Protein AF-U2L1Y6-F1 (afdb_monomer_lite)

Foldseek 3Di:
DDDPDPDPPPPVLVVVVVVVPVPDPDDQKDALVNQCVNVVDDSVVSQVVQVVQCVVCVVVVDDHDRRIHGPVSVCCVPVVDDPPDPPVPPDPPDD

pLDDT: mean 73.14, std 24.96, range [29.22, 98.25]

Structure (mmCIF, N/CA/C/O backbone):
data_AF-U2L1Y6-F1
#
_entry.id   AF-U2L1Y6-F1
#
loop_
_atom_site.group_PDB
_atom_site.id
_atom_site.type_symbol
_atom_site.label_atom_id
_atom_site.label_alt_id
_atom_site.label_comp_id
_atom_site.label_asym_id
_atom_site.label_entity_id
_atom_site.label_seq_id
_atom_site.pdbx_PDB_ins_code
_atom_site.Cartn_x
_atom_site.Cartn_y
_atom_site.Cartn_z
_atom_site.occupancy
_atom_site.B_iso_or_equiv
_atom_site.auth_seq_id
_atom_site.auth_comp_id
_atom_site.auth_asym_id
_atom_site.auth_atom_id
_atom_site.pdbx_PDB_model_num
ATOM 1 N N . MET A 1 1 ? -10.642 24.016 -38.896 1.00 35.34 1 MET A N 1
ATOM 2 C CA . MET A 1 1 ? -9.206 23.720 -38.726 1.00 35.34 1 MET A CA 1
ATOM 3 C C . MET A 1 1 ? -9.028 23.221 -37.299 1.00 35.34 1 MET A C 1
ATOM 5 O O . MET A 1 1 ? -9.164 23.995 -36.368 1.00 35.34 1 MET A O 1
ATOM 9 N N . THR A 1 2 ? -8.966 21.896 -37.193 1.00 29.22 2 THR A N 1
ATOM 10 C CA . THR A 1 2 ? -8.680 20.996 -36.061 1.00 29.22 2 THR A CA 1
ATOM 11 C C . THR A 1 2 ? -8.868 21.511 -34.623 1.00 29.22 2 THR A C 1
ATOM 13 O O . THR A 1 2 ? -8.005 22.188 -34.074 1.00 29.22 2 THR A O 1
ATOM 16 N N . LEU A 1 3 ? -9.962 21.070 -33.982 1.00 32.31 3 LEU A N 1
ATOM 17 C CA . LEU A 1 3 ? -10.060 20.973 -32.523 1.00 32.31 3 LEU A CA 1
ATOM 18 C C . LEU A 1 3 ? -9.004 19.974 -32.031 1.00 32.31 3 LEU A C 1
ATOM 20 O O . LEU A 1 3 ? -9.059 18.795 -32.382 1.00 32.31 3 LEU A O 1
ATOM 24 N N . VAL A 1 4 ? -8.069 20.425 -31.199 1.00 37.78 4 VAL A N 1
ATOM 25 C CA . VAL A 1 4 ? -7.201 19.529 -30.431 1.00 37.78 4 VAL A CA 1
ATOM 26 C C . VAL A 1 4 ? -7.991 19.098 -29.198 1.00 37.78 4 VAL A C 1
ATOM 28 O O . VAL A 1 4 ? -7.963 19.751 -28.159 1.00 37.78 4 VAL A O 1
ATOM 31 N N . LEU A 1 5 ? -8.767 18.023 -29.343 1.00 34.91 5 LEU A N 1
ATOM 32 C CA . LEU A 1 5 ? -9.324 17.304 -28.205 1.00 34.91 5 LEU A CA 1
ATOM 33 C C . LEU A 1 5 ? -8.159 16.596 -27.512 1.00 34.91 5 LEU A C 1
ATOM 35 O O . LEU A 1 5 ? -7.620 15.610 -28.017 1.00 34.91 5 LEU A O 1
ATOM 39 N N . ILE A 1 6 ? -7.746 17.146 -26.373 1.00 41.19 6 ILE A N 1
ATOM 40 C CA . ILE A 1 6 ? -6.911 16.461 -25.392 1.00 41.19 6 ILE A CA 1
ATOM 41 C C . ILE A 1 6 ? -7.719 15.234 -24.962 1.00 41.19 6 ILE A C 1
ATOM 43 O O . ILE A 1 6 ? -8.750 15.354 -24.312 1.00 41.19 6 ILE A O 1
ATOM 47 N N . GLN A 1 7 ? -7.313 14.062 -25.443 1.00 33.56 7 GLN A N 1
ATOM 48 C CA . GLN A 1 7 ? -7.980 12.802 -25.149 1.00 33.56 7 GLN A CA 1
ATOM 49 C C . GLN A 1 7 ? -7.691 12.407 -23.701 1.00 33.56 7 GLN A C 1
ATOM 51 O O . GLN A 1 7 ? -6.561 12.040 -23.367 1.00 33.56 7 GLN A O 1
ATOM 56 N N . ASP A 1 8 ? -8.732 12.444 -22.873 1.00 44.66 8 ASP A N 1
ATOM 57 C CA . ASP A 1 8 ? -8.825 11.765 -21.582 1.00 44.66 8 ASP A CA 1
ATOM 58 C C . ASP A 1 8 ? -8.628 10.249 -21.768 1.00 44.66 8 ASP A C 1
ATOM 60 O O . ASP A 1 8 ? -9.571 9.472 -21.901 1.00 44.66 8 ASP A O 1
ATOM 64 N N . ARG A 1 9 ? -7.365 9.812 -21.820 1.00 44.31 9 ARG A N 1
ATOM 65 C CA . ARG A 1 9 ? -6.954 8.402 -21.983 1.00 44.31 9 ARG A CA 1
ATOM 66 C C . ARG A 1 9 ? -6.926 7.598 -20.674 1.00 44.31 9 ARG A C 1
ATOM 68 O O . ARG A 1 9 ? -6.498 6.448 -20.662 1.00 44.31 9 ARG A O 1
ATOM 75 N N . ASN A 1 10 ? -7.357 8.181 -19.561 1.00 52.78 10 ASN A N 1
ATOM 76 C CA . ASN A 1 10 ? -7.175 7.648 -18.205 1.00 52.78 10 ASN A CA 1
ATOM 77 C C . ASN A 1 10 ? -8.437 6.999 -17.598 1.00 52.78 10 ASN A C 1
ATOM 79 O O . ASN A 1 10 ? -8.310 6.220 -16.657 1.00 52.78 10 ASN A O 1
ATOM 83 N N . ALA A 1 11 ? -9.634 7.230 -18.148 1.00 46.06 11 ALA A N 1
ATOM 84 C CA . ALA A 1 11 ? -10.881 6.644 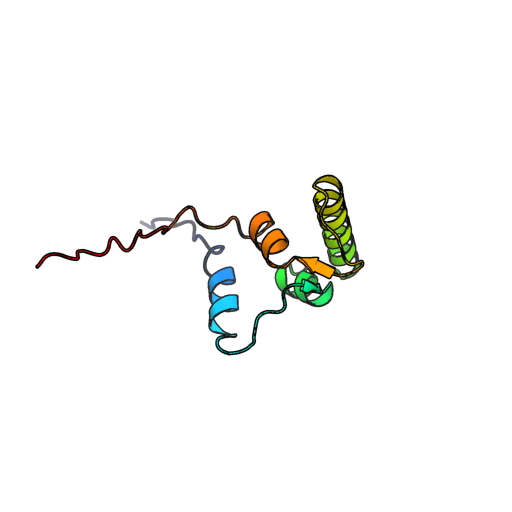-17.629 1.00 46.06 11 ALA A CA 1
ATOM 85 C C . ALA A 1 11 ? -11.246 5.270 -18.236 1.00 46.06 11 ALA A C 1
ATOM 87 O O . ALA A 1 11 ? -12.062 4.533 -17.677 1.00 46.06 11 ALA A O 1
ATOM 88 N N . GLU A 1 12 ? -10.657 4.904 -19.376 1.00 46.78 12 GLU A N 1
ATOM 89 C CA . GLU A 1 12 ? -10.952 3.636 -20.063 1.00 46.78 12 GLU A CA 1
ATOM 90 C C . GLU A 1 12 ? -10.208 2.439 -19.448 1.00 46.78 12 GLU A C 1
ATOM 92 O O . GLU A 1 12 ? -10.718 1.318 -19.466 1.00 46.78 12 GLU A O 1
ATOM 97 N N . SER A 1 13 ? -9.039 2.666 -18.836 1.00 42.03 13 SER A N 1
ATOM 98 C CA . SER A 1 13 ? -8.216 1.591 -18.260 1.00 42.03 13 SER A CA 1
ATOM 99 C C . SER A 1 13 ? -8.912 0.886 -17.085 1.00 42.03 13 SER A C 1
ATOM 101 O O . SER A 1 13 ? -8.992 -0.344 -17.050 1.00 42.03 13 SER A O 1
ATOM 103 N N . CYS A 1 14 ? -9.530 1.648 -16.174 1.00 42.72 14 CYS A N 1
ATOM 104 C CA . CYS A 1 14 ? -10.224 1.085 -15.010 1.00 42.72 14 CYS A CA 1
ATOM 105 C C . CYS A 1 14 ? -11.466 0.262 -15.399 1.00 42.72 14 CYS A C 1
ATOM 107 O O . CYS A 1 14 ? -11.688 -0.814 -14.845 1.00 42.72 14 CYS A O 1
ATOM 109 N N . LYS A 1 15 ? -12.235 0.703 -16.408 1.00 43.66 15 LYS A N 1
ATOM 110 C CA . LYS A 1 15 ? -13.435 -0.014 -16.889 1.00 43.66 15 LYS A CA 1
ATOM 111 C C . LYS A 1 15 ? -13.104 -1.372 -17.514 1.00 43.66 15 LYS A C 1
ATOM 113 O O . LYS A 1 15 ? -13.861 -2.331 -17.365 1.00 43.66 15 LYS A O 1
ATOM 118 N N . ASN A 1 16 ? -11.955 -1.481 -18.182 1.00 48.69 16 ASN A N 1
ATOM 119 C CA . ASN A 1 16 ? -11.514 -2.733 -18.802 1.00 48.69 16 ASN A CA 1
ATOM 120 C C . ASN A 1 16 ? -11.117 -3.805 -17.771 1.00 48.69 16 ASN A C 1
ATOM 122 O O . ASN A 1 16 ? -11.269 -5.000 -18.045 1.00 48.69 16 ASN A O 1
ATOM 126 N N . TYR A 1 17 ? -10.661 -3.401 -16.579 1.00 48.06 17 TYR A N 1
ATOM 127 C CA . T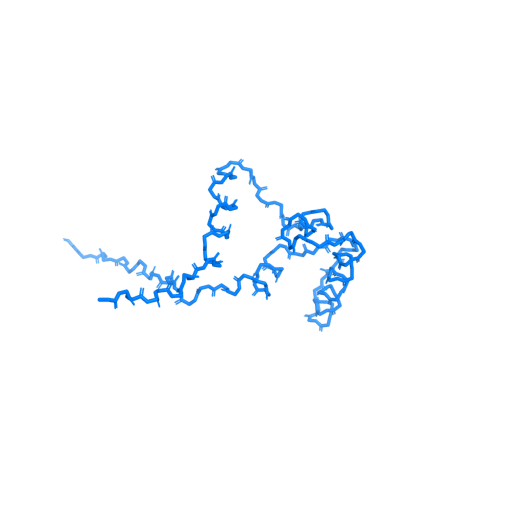YR A 1 17 ? -10.376 -4.326 -15.476 1.00 48.06 17 TYR A CA 1
ATOM 128 C C . TYR A 1 17 ? -11.656 -4.966 -14.915 1.00 48.06 17 TYR A C 1
ATOM 130 O O . TYR A 1 17 ? -11.665 -6.152 -14.577 1.00 48.06 17 TYR A O 1
ATOM 138 N N . GLU A 1 18 ? -12.749 -4.203 -14.858 1.00 47.41 18 GLU A N 1
ATOM 139 C CA . GLU A 1 18 ? -14.050 -4.665 -14.362 1.00 47.41 18 GLU A CA 1
ATOM 140 C C . GLU A 1 18 ? -14.745 -5.608 -15.359 1.00 47.41 18 GLU A C 1
ATOM 142 O O . GLU A 1 18 ? -15.275 -6.647 -14.960 1.00 47.41 18 GLU A O 1
ATOM 147 N N . LEU A 1 19 ? -14.677 -5.311 -16.665 1.00 48.06 19 LEU A N 1
ATOM 148 C CA . LEU A 1 19 ? -15.388 -6.078 -17.697 1.00 48.06 19 LEU A CA 1
ATOM 149 C C . LEU A 1 19 ? -14.761 -7.457 -17.985 1.00 48.06 19 LEU A C 1
ATOM 151 O O . LEU A 1 19 ? -15.479 -8.411 -18.282 1.00 48.06 19 LEU A O 1
ATOM 155 N N . LYS A 1 20 ? -13.433 -7.612 -17.852 1.00 46.72 20 LYS A N 1
ATOM 156 C CA . LYS A 1 20 ? -12.752 -8.906 -18.083 1.00 46.72 20 LYS A CA 1
ATOM 157 C C . LYS A 1 20 ? -12.970 -9.951 -16.977 1.00 46.72 20 LYS A C 1
ATOM 159 O O . LYS A 1 20 ? -12.611 -11.108 -17.179 1.00 46.72 20 LYS A O 1
ATOM 164 N N . ARG A 1 21 ? -13.535 -9.585 -15.819 1.00 48.72 21 ARG A N 1
ATOM 165 C CA . ARG A 1 21 ? -13.577 -10.436 -14.610 1.00 48.72 21 ARG A CA 1
ATOM 166 C C . ARG A 1 21 ? -14.975 -10.776 -14.088 1.00 48.72 21 ARG A C 1
ATOM 168 O O . ARG A 1 21 ? -15.103 -11.176 -12.934 1.00 48.72 21 ARG A O 1
ATOM 175 N N . GLY A 1 22 ? -16.001 -10.692 -14.933 1.00 45.78 22 GLY A N 1
ATOM 176 C CA . GLY A 1 22 ? -17.422 -10.827 -14.574 1.00 45.78 22 GLY A CA 1
ATOM 177 C C . GLY A 1 22 ? -17.893 -12.067 -13.785 1.00 45.78 22 GLY A C 1
ATOM 178 O O . GLY A 1 22 ? -19.078 -12.132 -13.490 1.00 45.78 22 GLY A O 1
ATOM 179 N N . LEU A 1 23 ? -17.037 -13.023 -13.398 1.00 43.62 23 LEU A N 1
ATOM 180 C CA . LEU A 1 23 ? -17.398 -14.170 -12.545 1.00 43.62 23 LEU A CA 1
ATOM 181 C C . LEU A 1 23 ? -16.287 -14.617 -11.565 1.00 43.62 23 LEU A C 1
ATOM 183 O O . LEU A 1 23 ? -16.389 -15.695 -10.982 1.00 43.62 23 LEU A O 1
ATOM 187 N N . GLU A 1 24 ? -15.222 -13.836 -11.351 1.00 48.38 24 GLU A N 1
ATOM 188 C CA . GLU A 1 24 ? -14.222 -14.166 -10.324 1.00 48.38 24 GLU A CA 1
ATOM 189 C C . GLU A 1 24 ? -14.495 -13.317 -9.080 1.00 48.38 24 GLU A C 1
ATOM 191 O O . GLU A 1 24 ? -14.355 -12.095 -9.114 1.00 48.38 24 GLU A O 1
ATOM 196 N N . MET A 1 25 ? -14.906 -13.952 -7.980 1.00 53.4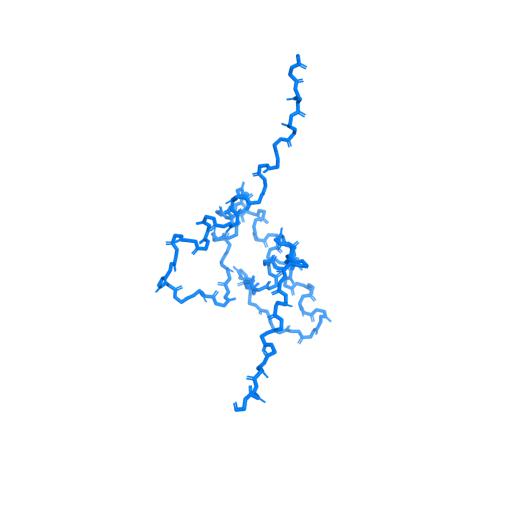4 25 MET A N 1
ATOM 197 C CA . MET A 1 25 ? -15.097 -13.287 -6.690 1.00 53.44 25 MET A CA 1
ATOM 198 C C . MET A 1 25 ? -13.820 -12.519 -6.327 1.00 53.44 25 MET A C 1
ATOM 200 O O . MET A 1 25 ? -12.796 -13.118 -5.987 1.00 53.44 25 MET A O 1
ATOM 204 N N . GLN A 1 26 ? -13.859 -11.191 -6.473 1.00 67.06 26 GLN A N 1
ATOM 205 C CA . GLN A 1 26 ? -12.680 -10.344 -6.322 1.00 67.06 26 GLN A CA 1
ATOM 206 C C . GLN A 1 26 ? -12.116 -10.530 -4.916 1.00 67.06 26 GLN A C 1
ATOM 208 O O . GLN A 1 26 ? -12.792 -10.299 -3.912 1.00 67.06 26 GLN A O 1
ATOM 213 N N . LYS A 1 27 ? -10.861 -10.978 -4.836 1.00 85.44 27 LYS A N 1
ATOM 214 C CA . LYS A 1 27 ? -10.194 -11.209 -3.553 1.00 85.44 27 LYS A CA 1
ATOM 215 C C . LYS A 1 27 ? -10.118 -9.889 -2.783 1.00 85.44 27 LYS A C 1
ATOM 217 O O . LYS A 1 27 ? -9.690 -8.877 -3.340 1.00 85.44 27 LYS A O 1
ATOM 222 N N . VAL A 1 28 ? -10.463 -9.935 -1.492 1.00 91.44 28 VAL A N 1
ATOM 223 C CA . VAL A 1 28 ? -10.441 -8.781 -0.565 1.00 91.44 28 VAL A CA 1
ATOM 224 C C . VAL A 1 28 ? -9.061 -8.121 -0.500 1.00 91.44 28 VAL A C 1
ATOM 226 O O . VAL A 1 28 ? -8.950 -6.914 -0.307 1.00 91.44 28 VAL A O 1
ATOM 229 N N . PHE A 1 29 ? -8.002 -8.908 -0.683 1.00 94.75 29 PHE A N 1
ATOM 230 C CA . PHE A 1 29 ? -6.628 -8.430 -0.686 1.00 94.75 29 PHE A CA 1
ATOM 231 C C . PHE A 1 29 ? -6.014 -8.503 -2.079 1.00 94.75 29 PHE A C 1
ATOM 233 O O . PHE A 1 29 ? -6.194 -9.495 -2.787 1.00 94.75 29 PHE A O 1
ATOM 240 N N . MET A 1 30 ? -5.223 -7.487 -2.413 1.00 95.62 30 MET A N 1
ATOM 241 C CA . MET A 1 30 ? -4.322 -7.479 -3.559 1.00 95.62 30 MET A CA 1
ATOM 242 C C . MET A 1 30 ? -2.927 -7.925 -3.134 1.00 95.62 30 MET A C 1
ATOM 244 O O . MET A 1 30 ? -2.415 -7.534 -2.083 1.00 95.62 30 MET A O 1
ATOM 248 N N . THR A 1 31 ? -2.311 -8.759 -3.960 1.00 96.62 31 THR A N 1
ATOM 249 C CA . THR A 1 31 ? -0.910 -9.168 -3.840 1.00 96.62 31 THR A CA 1
ATOM 250 C C . THR A 1 31 ? 0.024 -8.147 -4.487 1.00 96.62 31 THR A C 1
ATOM 252 O O . THR A 1 31 ? -0.383 -7.387 -5.361 1.00 96.62 31 THR A O 1
ATOM 255 N N . ALA A 1 32 ? 1.313 -8.188 -4.137 1.00 96.62 32 ALA A N 1
ATOM 256 C CA . ALA A 1 32 ? 2.330 -7.388 -4.824 1.00 96.62 32 ALA A CA 1
ATOM 257 C C . ALA A 1 32 ? 2.358 -7.620 -6.342 1.00 96.62 32 ALA A C 1
ATOM 259 O O . ALA A 1 32 ? 2.683 -6.699 -7.077 1.00 96.62 32 ALA A O 1
ATOM 260 N N . LYS A 1 33 ? 2.027 -8.825 -6.831 1.00 96.00 33 LYS A N 1
ATOM 261 C CA . LYS A 1 33 ? 1.926 -9.089 -8.274 1.00 96.00 33 LYS A CA 1
ATOM 262 C C . LYS A 1 33 ? 0.752 -8.336 -8.896 1.00 96.00 33 LYS A C 1
ATOM 264 O O . LYS A 1 33 ? 0.952 -7.621 -9.860 1.00 96.00 33 LYS A O 1
ATOM 269 N N . GLU A 1 34 ? -0.428 -8.412 -8.289 1.00 95.06 34 GLU A N 1
ATOM 270 C CA . GLU A 1 34 ? -1.592 -7.661 -8.775 1.00 95.06 34 GLU A CA 1
ATOM 271 C C . GLU A 1 34 ? -1.363 -6.146 -8.745 1.00 95.06 34 GLU A C 1
ATOM 273 O O . GLU A 1 34 ? -1.835 -5.457 -9.636 1.00 95.06 34 GLU A O 1
ATOM 278 N N . VAL A 1 35 ? -0.627 -5.625 -7.756 1.00 94.94 35 VAL A N 1
ATOM 279 C CA . VAL A 1 35 ? -0.257 -4.199 -7.698 1.00 94.94 35 VAL A CA 1
ATOM 280 C C . VAL A 1 35 ? 0.762 -3.826 -8.782 1.00 94.94 35 VAL A C 1
ATOM 282 O O . VAL A 1 35 ? 0.618 -2.771 -9.391 1.00 94.94 35 VAL A O 1
ATOM 285 N N . GLN A 1 36 ? 1.760 -4.678 -9.054 1.00 95.75 36 GLN A N 1
ATOM 286 C CA . GLN A 1 36 ? 2.695 -4.481 -10.175 1.00 95.75 36 GLN A CA 1
ATOM 287 C C . GLN A 1 36 ? 1.956 -4.439 -11.502 1.00 95.75 36 GLN A C 1
ATOM 289 O O . GLN A 1 36 ? 2.141 -3.500 -12.261 1.00 95.75 36 GLN A O 1
ATOM 294 N N . ASP A 1 37 ? 1.116 -5.443 -11.750 1.00 93.31 37 ASP A N 1
ATOM 295 C CA . ASP A 1 37 ? 0.379 -5.575 -13.002 1.00 93.31 37 ASP A CA 1
ATOM 296 C C . ASP A 1 37 ? -0.606 -4.405 -13.179 1.00 93.31 37 ASP A C 1
ATOM 298 O O . ASP A 1 37 ? -0.858 -3.977 -14.298 1.00 93.31 37 ASP A O 1
ATOM 302 N N . PHE A 1 38 ? -1.153 -3.871 -12.079 1.00 91.75 38 PHE A N 1
ATOM 303 C CA . PHE A 1 38 ? -2.100 -2.756 -12.111 1.00 91.75 38 PHE A CA 1
ATOM 304 C C . PHE A 1 38 ? -1.436 -1.390 -12.344 1.00 91.75 38 PHE A C 1
ATOM 306 O O . PHE A 1 38 ? -1.975 -0.574 -13.083 1.00 91.75 38 PHE A O 1
ATOM 313 N N . LEU A 1 39 ? -0.299 -1.118 -11.693 1.00 93.06 39 LEU A N 1
ATOM 314 C CA . LEU A 1 39 ? 0.399 0.176 -11.784 1.00 93.06 39 LEU A CA 1
ATOM 315 C C . LEU A 1 39 ? 1.564 0.176 -12.786 1.00 93.06 39 LEU A C 1
ATOM 317 O O . LEU A 1 39 ? 2.207 1.206 -12.955 1.00 93.06 39 LEU A O 1
ATOM 321 N N . GLU A 1 40 ? 1.867 -0.971 -13.396 1.00 93.88 40 GLU A N 1
ATOM 322 C CA . GLU A 1 40 ? 3.014 -1.194 -14.288 1.00 93.88 40 GLU A CA 1
ATOM 323 C C . GLU A 1 40 ? 4.365 -0.817 -13.646 1.00 93.88 40 GLU A C 1
ATOM 325 O O . GLU A 1 40 ? 5.255 -0.237 -14.267 1.00 93.88 40 GLU A O 1
ATOM 330 N N . VAL A 1 41 ? 4.535 -1.164 -12.365 1.00 95.25 41 VAL A N 1
ATOM 331 C CA . VAL A 1 41 ? 5.742 -0.855 -11.576 1.00 95.25 41 VAL A CA 1
ATOM 332 C C . VAL A 1 41 ? 6.587 -2.090 -11.277 1.00 95.25 41 VAL A C 1
ATOM 334 O O . VAL A 1 41 ? 6.137 -3.231 -11.373 1.00 95.25 41 VAL A O 1
ATOM 337 N N . SER A 1 42 ? 7.828 -1.868 -1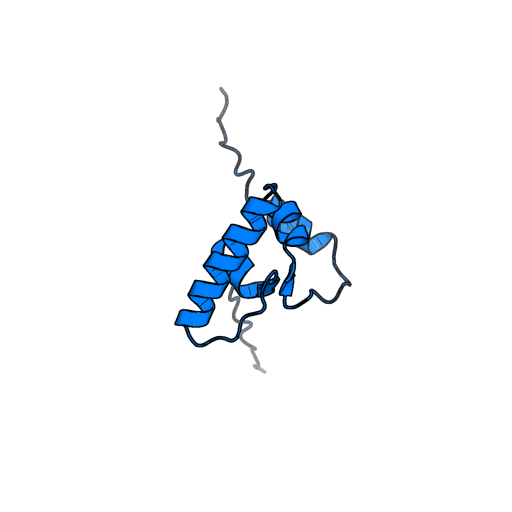0.833 1.00 98.12 42 SER A N 1
ATOM 338 C CA . SER A 1 42 ? 8.702 -2.955 -10.387 1.00 98.12 42 SER A CA 1
ATOM 339 C C . SER A 1 42 ? 8.142 -3.689 -9.159 1.00 98.12 42 SER A C 1
ATOM 341 O O . SER A 1 42 ? 7.421 -3.119 -8.333 1.00 98.12 42 SER A O 1
ATOM 343 N N . ARG A 1 43 ? 8.558 -4.948 -8.968 1.00 96.56 43 ARG A N 1
ATOM 344 C CA . ARG A 1 43 ? 8.229 -5.738 -7.770 1.00 96.56 43 ARG A CA 1
ATOM 345 C C . ARG A 1 43 ? 8.586 -5.034 -6.473 1.00 96.56 43 ARG A C 1
ATOM 347 O O . ARG A 1 43 ? 7.787 -5.040 -5.538 1.00 96.56 43 ARG A O 1
ATOM 354 N N . THR A 1 44 ? 9.771 -4.437 -6.420 1.00 98.00 44 THR A N 1
ATOM 355 C CA . THR A 1 44 ? 10.249 -3.709 -5.243 1.00 98.00 44 THR A CA 1
ATOM 356 C C . THR A 1 44 ? 9.352 -2.511 -4.952 1.00 98.00 44 THR A C 1
ATOM 358 O O . THR A 1 44 ? 8.903 -2.357 -3.818 1.00 98.00 44 THR A O 1
ATOM 361 N N . THR A 1 45 ? 9.009 -1.735 -5.983 1.00 97.75 45 THR A N 1
ATOM 362 C CA . THR A 1 45 ? 8.112 -0.576 -5.866 1.00 97.75 45 THR A CA 1
ATOM 363 C C . THR A 1 45 ? 6.731 -0.989 -5.362 1.00 97.75 45 THR A C 1
ATOM 365 O O . THR A 1 45 ? 6.214 -0.387 -4.428 1.00 97.75 45 THR A O 1
ATOM 368 N N . ALA A 1 46 ? 6.153 -2.072 -5.883 1.00 97.94 46 ALA A N 1
ATOM 369 C CA . ALA A 1 46 ? 4.862 -2.558 -5.397 1.00 97.94 46 ALA A CA 1
ATOM 370 C C . ALA A 1 46 ? 4.893 -2.972 -3.915 1.00 97.94 46 ALA A C 1
ATOM 372 O O . ALA A 1 46 ? 3.946 -2.696 -3.181 1.00 97.94 46 ALA A O 1
ATOM 373 N N . TYR A 1 47 ? 5.972 -3.609 -3.443 1.00 98.00 47 TYR A N 1
ATOM 374 C CA . TYR A 1 47 ? 6.116 -3.921 -2.015 1.00 98.00 47 TYR A CA 1
ATOM 375 C C . TYR A 1 47 ? 6.265 -2.668 -1.148 1.00 98.00 47 TYR A C 1
ATOM 377 O O . TYR A 1 47 ? 5.712 -2.651 -0.047 1.00 98.00 47 TYR A O 1
ATOM 385 N N . GLN A 1 48 ? 6.982 -1.646 -1.625 1.00 98.06 48 GLN A N 1
ATOM 386 C CA . GLN A 1 48 ? 7.111 -0.362 -0.928 1.00 98.06 48 GLN A CA 1
ATOM 387 C C . GLN A 1 48 ? 5.740 0.304 -0.765 1.00 98.06 48 GLN A C 1
ATOM 389 O O . GLN A 1 48 ? 5.339 0.575 0.364 1.00 98.06 48 GLN A O 1
ATOM 394 N N . LEU A 1 49 ? 4.970 0.417 -1.851 1.00 97.81 49 LEU A N 1
ATOM 395 C CA . LEU A 1 49 ? 3.617 0.988 -1.832 1.00 97.81 49 LEU A CA 1
ATOM 396 C C . LEU A 1 49 ? 2.667 0.217 -0.905 1.00 97.81 49 LEU A C 1
ATOM 398 O O . LEU A 1 49 ? 1.962 0.804 -0.086 1.00 97.81 49 LEU A O 1
ATOM 402 N N . ILE A 1 50 ? 2.681 -1.119 -0.972 1.00 97.88 50 ILE A N 1
ATOM 403 C CA . ILE A 1 50 ? 1.889 -1.961 -0.061 1.00 97.88 50 ILE A CA 1
ATOM 404 C C . ILE A 1 50 ? 2.278 -1.705 1.398 1.00 97.88 50 ILE A C 1
ATOM 406 O O . ILE A 1 50 ? 1.416 -1.684 2.278 1.00 97.88 50 ILE A O 1
ATOM 410 N N . ASN A 1 51 ? 3.572 -1.558 1.679 1.00 97.81 51 ASN A N 1
ATOM 411 C CA . ASN A 1 51 ? 4.052 -1.309 3.030 1.00 97.81 51 ASN A CA 1
ATOM 412 C C . ASN A 1 51 ? 3.605 0.068 3.541 1.00 97.81 51 ASN A C 1
ATOM 414 O O . ASN A 1 51 ? 3.114 0.150 4.664 1.00 97.81 51 ASN A O 1
ATOM 418 N N . GLU A 1 52 ? 3.703 1.110 2.718 1.00 97.94 52 GLU A N 1
ATOM 419 C CA . GLU A 1 52 ? 3.226 2.462 3.039 1.00 97.94 52 GLU A CA 1
ATOM 420 C C . GLU A 1 52 ? 1.721 2.471 3.344 1.00 97.94 52 GLU A C 1
ATOM 422 O O . GLU A 1 52 ? 1.304 2.896 4.423 1.00 97.94 52 GLU A O 1
ATOM 427 N N . MET A 1 53 ? 0.902 1.877 2.472 1.00 97.19 53 MET A N 1
ATOM 428 C CA . MET A 1 53 ? -0.547 1.778 2.685 1.00 97.19 53 MET A CA 1
ATOM 429 C C . MET A 1 53 ? -0.908 0.986 3.943 1.00 97.19 53 MET A C 1
ATOM 431 O O . MET A 1 53 ? -1.810 1.359 4.692 1.00 97.19 53 MET A O 1
ATOM 435 N N . ASN A 1 54 ? -0.195 -0.106 4.214 1.00 97.81 54 ASN A N 1
ATOM 436 C CA . ASN A 1 54 ? -0.405 -0.871 5.437 1.00 97.81 54 ASN A CA 1
ATOM 437 C C . ASN A 1 54 ? 0.003 -0.078 6.690 1.00 97.81 54 ASN A C 1
ATOM 439 O O . ASN A 1 54 ? -0.625 -0.233 7.738 1.00 97.81 54 ASN A O 1
ATOM 443 N N . GLN A 1 55 ? 1.017 0.787 6.614 1.00 98.25 55 GLN A N 1
ATOM 444 C CA . GLN A 1 55 ? 1.354 1.689 7.717 1.00 98.25 55 GLN A CA 1
ATOM 445 C C . GLN A 1 55 ? 0.240 2.715 7.958 1.00 98.25 55 GLN A C 1
ATOM 447 O O . GLN A 1 55 ? -0.107 2.955 9.114 1.00 98.25 55 GLN A O 1
ATOM 452 N N . GLU A 1 56 ? -0.358 3.276 6.904 1.00 97.25 56 GLU A N 1
ATOM 453 C CA . GLU A 1 56 ? -1.531 4.158 7.022 1.00 97.25 56 GLU A CA 1
ATOM 454 C C . GLU A 1 56 ? -2.716 3.437 7.678 1.00 97.25 56 GLU A C 1
ATOM 456 O O . GLU A 1 56 ? -3.261 3.913 8.673 1.00 97.25 56 GLU A O 1
ATOM 461 N N . LEU A 1 57 ? -3.062 2.245 7.190 1.00 96.44 57 LEU A N 1
ATOM 462 C CA . LEU A 1 57 ? -4.141 1.428 7.750 1.00 96.44 57 LEU A CA 1
ATOM 463 C C . LEU A 1 57 ? -3.888 1.046 9.215 1.00 96.44 57 LEU A C 1
ATOM 465 O O . LEU A 1 57 ? -4.811 1.081 10.026 1.00 96.44 57 LEU A O 1
ATOM 469 N N . THR A 1 58 ? -2.639 0.744 9.578 1.00 97.75 58 THR A N 1
ATOM 470 C CA . THR A 1 58 ? -2.263 0.453 10.971 1.00 97.75 58 THR A CA 1
ATOM 471 C C . THR A 1 58 ? -2.469 1.675 11.867 1.00 97.75 58 THR A C 1
ATOM 473 O O . THR A 1 58 ? -2.994 1.537 12.970 1.00 97.75 58 THR A O 1
ATOM 476 N N . LYS A 1 59 ? -2.112 2.880 11.395 1.00 98.00 59 LYS A N 1
ATOM 477 C CA . LYS A 1 59 ? -2.347 4.137 12.132 1.00 98.00 59 LYS A CA 1
ATOM 478 C C . LYS A 1 59 ? -3.837 4.417 12.346 1.00 98.00 59 LYS A C 1
ATOM 480 O O . LYS A 1 59 ? -4.200 4.994 13.363 1.00 98.00 59 LYS A O 1
ATOM 485 N N . LEU A 1 60 ? -4.689 3.979 11.420 1.00 96.56 60 LEU A N 1
ATOM 486 C CA . LEU A 1 60 ? -6.150 4.053 11.532 1.00 96.56 60 LEU A CA 1
ATOM 487 C C . LEU A 1 60 ? -6.757 2.935 12.408 1.00 96.56 60 LEU A C 1
ATOM 489 O O . LEU A 1 60 ? -7.972 2.880 12.575 1.00 96.56 60 LEU A O 1
ATOM 493 N N . GLY A 1 61 ? -5.936 2.042 12.972 1.00 97.62 61 GLY A N 1
ATOM 494 C CA . GLY A 1 61 ? -6.378 0.952 13.848 1.00 97.62 61 GLY A CA 1
ATOM 495 C C . GLY A 1 61 ? -6.810 -0.325 13.121 1.00 97.62 61 GLY A C 1
ATOM 496 O O . GLY A 1 61 ? -7.318 -1.251 13.758 1.00 97.62 61 GLY A O 1
ATOM 497 N N . TYR A 1 62 ? -6.601 -0.421 11.805 1.00 97.00 62 TYR A N 1
ATOM 498 C CA . TYR A 1 62 ? -6.907 -1.633 11.049 1.00 97.00 62 TYR A CA 1
ATOM 499 C C . TYR A 1 62 ? -5.804 -2.684 11.174 1.00 97.00 62 TYR A C 1
ATOM 501 O O . TYR A 1 62 ? -4.615 -2.388 11.301 1.00 97.00 62 TYR A O 1
ATOM 509 N N . ARG A 1 63 ? -6.203 -3.954 11.056 1.00 95.56 63 ARG A N 1
ATOM 510 C CA . ARG A 1 63 ? -5.261 -5.063 10.879 1.00 95.56 63 ARG A CA 1
ATOM 511 C C . ARG A 1 63 ? -4.788 -5.115 9.432 1.00 95.56 63 ARG A C 1
ATOM 513 O O . ARG A 1 63 ? -5.586 -4.984 8.506 1.00 95.56 63 ARG A O 1
ATOM 520 N N . VAL A 1 64 ? -3.500 -5.382 9.252 1.00 96.62 64 VAL A N 1
ATOM 521 C CA . VAL A 1 64 ? -2.852 -5.441 7.939 1.00 96.62 64 VAL A CA 1
ATOM 522 C C . VAL A 1 64 ? -2.104 -6.752 7.744 1.00 96.62 64 VAL A C 1
ATOM 524 O O . VAL A 1 64 ? -1.676 -7.389 8.706 1.00 96.62 64 VAL A O 1
ATOM 527 N N . GLN A 1 65 ? -1.925 -7.151 6.486 1.00 96.00 65 GLN A N 1
ATOM 528 C CA . GLN A 1 65 ? -1.219 -8.375 6.117 1.00 96.00 65 GLN A CA 1
ATOM 529 C C . GLN A 1 65 ? 0.039 -8.023 5.326 1.00 96.00 65 GLN A C 1
ATOM 531 O O . GLN A 1 65 ? -0.045 -7.473 4.231 1.00 96.00 65 GLN A O 1
ATOM 536 N N . ARG A 1 66 ? 1.223 -8.388 5.833 1.00 94.44 66 ARG A N 1
ATOM 537 C CA . ARG A 1 66 ? 2.483 -8.123 5.118 1.00 94.44 66 ARG A CA 1
ATOM 538 C C . ARG A 1 66 ? 2.455 -8.709 3.700 1.00 94.44 66 ARG A C 1
ATOM 540 O O . ARG A 1 66 ? 2.038 -9.850 3.500 1.00 94.44 66 ARG A O 1
ATOM 547 N N . GLY A 1 67 ? 2.913 -7.916 2.729 1.00 94.19 67 GLY A N 1
ATOM 548 C CA . GLY A 1 67 ? 2.977 -8.292 1.311 1.00 94.19 67 GLY A CA 1
ATOM 549 C C . GLY A 1 67 ? 1.638 -8.276 0.563 1.00 94.19 67 GLY A C 1
ATOM 550 O O . GLY A 1 67 ? 1.608 -8.637 -0.616 1.00 94.19 67 GLY A O 1
ATOM 551 N N . LYS A 1 68 ? 0.548 -7.868 1.224 1.00 97.12 68 LYS A N 1
ATOM 552 C CA . LYS A 1 68 ? -0.773 -7.664 0.623 1.00 97.12 68 LYS A CA 1
ATOM 553 C C . LYS A 1 68 ? -1.384 -6.348 1.102 1.00 97.12 68 LYS A C 1
ATOM 555 O O . LYS A 1 68 ? -1.013 -5.852 2.158 1.00 97.12 68 LYS A O 1
ATOM 560 N N . VAL A 1 69 ? -2.342 -5.812 0.359 1.00 97.19 69 VAL A N 1
ATOM 561 C CA . VAL A 1 69 ? -3.093 -4.606 0.744 1.00 97.19 69 VAL A CA 1
ATOM 562 C C . VAL A 1 69 ? -4.585 -4.838 0.546 1.00 97.19 69 VAL A C 1
ATOM 564 O O . VAL A 1 69 ? -4.978 -5.629 -0.312 1.00 97.19 69 VAL A O 1
ATOM 567 N N . ASN A 1 70 ? -5.426 -4.209 1.365 1.00 95.44 70 ASN A N 1
ATOM 568 C CA . ASN A 1 70 ? -6.870 -4.246 1.157 1.00 95.44 70 ASN A CA 1
ATOM 569 C C . ASN A 1 70 ? -7.202 -3.625 -0.213 1.00 95.44 70 ASN A C 1
ATOM 571 O O . ASN A 1 70 ? -6.788 -2.502 -0.499 1.00 95.44 70 ASN A O 1
ATOM 575 N N . ARG A 1 71 ? -7.925 -4.367 -1.060 1.00 93.69 71 ARG A N 1
ATOM 576 C CA . ARG A 1 71 ? -8.236 -3.958 -2.436 1.00 93.69 71 ARG A CA 1
ATOM 577 C C . ARG A 1 71 ? -9.034 -2.663 -2.471 1.00 93.69 71 ARG A C 1
ATOM 579 O O . ARG A 1 71 ? -8.701 -1.793 -3.260 1.00 93.69 71 ARG A O 1
ATOM 586 N N . GLN A 1 72 ? -10.055 -2.546 -1.625 1.00 90.44 72 GLN A N 1
ATOM 587 C CA . GLN A 1 72 ? -10.914 -1.366 -1.584 1.00 90.44 72 GLN A CA 1
ATOM 588 C C . GLN A 1 72 ? -10.087 -0.121 -1.265 1.00 90.44 72 GLN A C 1
ATOM 590 O O . GLN A 1 72 ? -10.114 0.840 -2.022 1.00 90.44 72 GLN A O 1
ATOM 595 N N . TYR A 1 73 ? -9.264 -0.190 -0.218 1.00 93.06 73 TYR A N 1
ATOM 596 C CA . TYR A 1 73 ? -8.390 0.916 0.167 1.00 93.06 73 TYR A CA 1
ATOM 597 C C . TYR A 1 73 ? -7.382 1.288 -0.931 1.00 93.06 73 TYR A C 1
ATOM 599 O O . TYR A 1 73 ? -7.151 2.463 -1.210 1.00 93.06 73 TYR A O 1
ATOM 607 N N . PHE A 1 74 ? -6.789 0.282 -1.584 1.00 93.75 74 PHE A N 1
ATOM 608 C CA . PHE A 1 74 ? -5.874 0.508 -2.699 1.00 93.75 74 PHE A CA 1
ATOM 609 C C . PHE A 1 74 ? -6.578 1.204 -3.878 1.00 93.75 74 PHE A C 1
ATOM 611 O O . PHE A 1 74 ? -6.064 2.189 -4.406 1.00 93.75 74 PHE A O 1
ATOM 618 N N . MET A 1 75 ? -7.770 0.735 -4.259 1.00 89.50 75 MET A N 1
ATOM 619 C CA . MET A 1 75 ? -8.571 1.335 -5.331 1.00 89.50 75 MET A CA 1
ATOM 620 C C . MET A 1 75 ? -9.013 2.759 -4.973 1.00 89.50 75 MET A C 1
ATOM 622 O O . MET A 1 75 ? -8.911 3.638 -5.813 1.00 89.50 75 MET A O 1
ATOM 626 N N . GLU A 1 76 ? -9.427 3.029 -3.736 1.00 87.06 76 GLU A N 1
ATOM 627 C CA . GLU A 1 76 ? -9.812 4.380 -3.296 1.00 87.06 76 GLU A CA 1
ATOM 628 C C . GLU A 1 76 ? -8.664 5.393 -3.414 1.00 87.06 76 GLU A C 1
ATOM 630 O O . GLU A 1 76 ? -8.894 6.544 -3.780 1.00 87.06 76 GLU A O 1
ATOM 635 N N . LYS A 1 77 ? -7.427 4.965 -3.135 1.00 88.25 77 LYS A N 1
ATOM 636 C CA . LYS A 1 77 ? -6.233 5.821 -3.206 1.00 88.25 77 LYS A CA 1
ATOM 637 C C . LYS A 1 77 ? -5.749 6.099 -4.631 1.00 88.25 77 LYS A C 1
ATOM 639 O O . LYS A 1 77 ? -5.239 7.187 -4.871 1.00 88.25 77 LYS A O 1
ATOM 644 N N . TYR A 1 78 ? -5.868 5.132 -5.545 1.00 84.44 78 TYR A N 1
ATOM 645 C CA . TYR A 1 78 ? -5.327 5.238 -6.914 1.00 84.44 78 TYR A CA 1
ATOM 646 C C . TYR A 1 78 ? -6.382 5.494 -7.991 1.00 84.44 78 TYR A C 1
ATOM 648 O O . TYR A 1 78 ? -6.100 6.127 -9.002 1.00 84.44 78 TYR A O 1
ATOM 656 N N . CYS A 1 79 ? -7.591 4.990 -7.788 1.00 77.75 79 CYS A N 1
ATOM 657 C CA . CYS A 1 79 ? -8.713 5.072 -8.715 1.00 77.75 79 CYS A CA 1
ATOM 658 C C . CYS A 1 79 ? -9.815 5.926 -8.095 1.00 77.75 79 CYS A C 1
ATOM 660 O O . CYS A 1 79 ? -10.949 5.450 -8.036 1.00 77.75 79 CYS A O 1
ATOM 662 N N . TYR A 1 80 ? -9.451 7.119 -7.583 1.00 65.50 80 TYR A N 1
ATOM 663 C CA . TYR A 1 80 ? -10.327 8.098 -6.922 1.00 65.50 80 TYR A CA 1
ATOM 664 C C . TYR A 1 80 ? -11.784 7.878 -7.327 1.00 65.50 80 TYR A C 1
ATOM 666 O O . TYR A 1 80 ? -12.177 8.175 -8.456 1.00 65.50 80 TYR A O 1
ATOM 674 N N . GLY A 1 81 ? -12.540 7.223 -6.444 1.00 53.12 81 GLY A N 1
ATOM 675 C CA . GLY A 1 81 ? -13.873 6.750 -6.772 1.00 53.12 81 GLY A CA 1
ATOM 676 C C . GLY A 1 81 ? -14.740 7.933 -7.170 1.00 53.12 81 GLY A C 1
ATOM 677 O O . GLY A 1 81 ? -14.992 8.808 -6.350 1.00 53.12 81 GLY A O 1
ATOM 678 N N . ASN A 1 82 ? -15.158 7.938 -8.433 1.00 47.66 82 ASN A N 1
ATOM 679 C CA . ASN A 1 82 ? -16.191 8.777 -9.014 1.00 47.66 82 ASN A CA 1
ATOM 680 C C . ASN A 1 82 ? -17.158 9.368 -7.968 1.00 47.66 82 ASN A C 1
ATOM 682 O O . ASN A 1 82 ? -17.966 8.640 -7.389 1.00 47.66 82 ASN A O 1
ATOM 686 N N . GLU A 1 83 ? -17.231 10.694 -7.869 1.00 46.12 83 GLU A N 1
ATOM 687 C CA . GLU A 1 83 ? -18.425 11.410 -7.387 1.00 46.12 83 GLU A CA 1
ATOM 688 C C . GLU A 1 83 ? -19.652 11.191 -8.309 1.00 46.12 83 GLU A C 1
ATOM 690 O O . GLU A 1 83 ? -20.589 11.983 -8.340 1.00 46.12 83 GLU A O 1
ATOM 695 N N . VAL A 1 84 ? -19.692 10.109 -9.091 1.00 47.53 84 VAL A N 1
ATOM 696 C CA . VAL A 1 84 ? -20.712 9.856 -10.103 1.00 47.53 84 VAL A CA 1
ATOM 697 C C . VAL A 1 84 ? -21.489 8.601 -9.723 1.00 47.53 84 VAL A C 1
ATOM 699 O O . VAL A 1 84 ? -21.011 7.477 -9.851 1.00 47.53 84 VAL A O 1
ATOM 702 N N . ARG A 1 85 ? -22.740 8.862 -9.318 1.00 45.88 85 ARG A N 1
ATOM 703 C CA . ARG A 1 85 ? -23.888 7.950 -9.159 1.00 45.88 85 ARG A CA 1
ATOM 704 C C . ARG A 1 85 ? -23.985 7.163 -7.853 1.00 45.88 85 ARG A C 1
ATOM 706 O O . ARG A 1 85 ? -24.162 5.949 -7.841 1.00 45.88 85 ARG A O 1
ATOM 713 N N . LYS A 1 86 ? -24.178 7.900 -6.757 1.00 41.41 86 LYS A N 1
ATOM 714 C CA . LYS A 1 86 ? -25.316 7.570 -5.883 1.00 41.41 86 LYS A CA 1
ATOM 715 C C . LYS A 1 86 ? -26.611 7.957 -6.611 1.00 41.41 86 LYS A C 1
ATOM 717 O O . LYS A 1 86 ? -27.213 8.977 -6.301 1.00 41.41 86 LYS A O 1
ATOM 722 N N . GLU A 1 87 ? -27.030 7.179 -7.610 1.00 46.00 87 GLU A N 1
ATOM 723 C CA . GLU A 1 87 ? -28.441 7.212 -8.002 1.00 46.00 87 GLU A CA 1
ATOM 724 C C . GLU A 1 87 ? -29.211 6.549 -6.863 1.00 46.00 87 GLU A C 1
ATOM 726 O O . GLU A 1 87 ? -29.256 5.325 -6.730 1.00 46.00 87 GLU A O 1
ATOM 731 N N . VAL A 1 88 ? -29.754 7.390 -5.985 1.00 50.97 88 VAL A N 1
ATOM 732 C CA . VAL A 1 88 ? -30.791 7.005 -5.037 1.00 50.97 88 VAL A CA 1
ATOM 733 C C . VAL A 1 88 ? -31.925 6.436 -5.886 1.00 50.97 88 VAL A C 1
ATOM 735 O O . VAL A 1 88 ? -32.656 7.181 -6.534 1.00 50.97 88 VAL A O 1
ATOM 738 N N . LYS A 1 89 ? -32.052 5.106 -5.940 1.00 46.53 89 LYS A N 1
ATOM 739 C CA . LYS A 1 89 ? -33.286 4.475 -6.410 1.00 46.53 89 LYS A CA 1
ATOM 740 C C . LYS A 1 89 ? -34.345 4.753 -5.353 1.00 46.53 89 LYS A C 1
ATOM 742 O O . LYS A 1 89 ? -34.573 3.951 -4.451 1.00 46.53 89 LYS A O 1
ATOM 747 N N . GLU A 1 90 ? -34.931 5.939 -5.434 1.00 46.28 90 GLU A N 1
ATOM 748 C CA . GLU A 1 90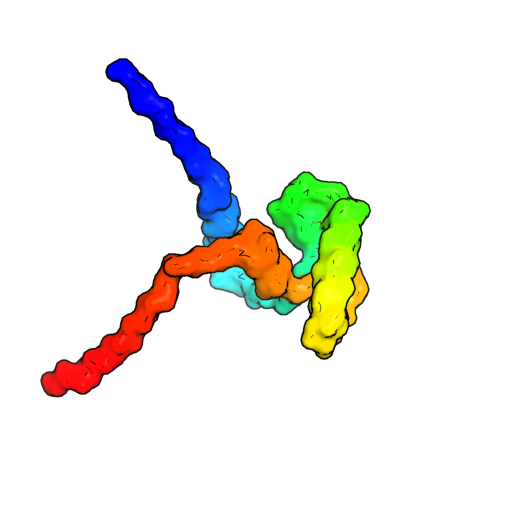 ? -36.106 6.296 -4.667 1.00 46.28 90 GLU A CA 1
ATOM 749 C C . GLU A 1 90 ? -37.249 5.402 -5.157 1.00 46.28 90 GLU A C 1
ATOM 751 O O . GLU A 1 90 ? -37.721 5.501 -6.293 1.00 46.28 90 GLU A O 1
ATOM 756 N N . TYR A 1 91 ? -37.631 4.447 -4.310 1.00 50.16 91 TYR A N 1
ATOM 757 C CA . TYR A 1 91 ? -38.813 3.624 -4.495 1.00 50.16 91 TYR A CA 1
ATOM 758 C C . TYR A 1 91 ? -40.035 4.544 -4.558 1.00 50.16 91 TYR A C 1
ATOM 760 O O . TYR A 1 91 ? -40.529 5.006 -3.531 1.00 50.16 91 TYR A O 1
ATOM 768 N N . LYS A 1 92 ? -40.582 4.771 -5.755 1.00 46.06 92 LYS A N 1
ATOM 769 C CA . LYS A 1 92 ? -41.972 5.222 -5.870 1.00 46.06 92 LYS A CA 1
ATOM 770 C C . LYS A 1 92 ? -42.892 4.036 -5.577 1.00 46.06 92 LYS A C 1
ATOM 772 O O . LYS A 1 92 ? -43.351 3.351 -6.481 1.00 46.06 92 LYS A O 1
ATOM 777 N N . ILE A 1 93 ? -43.166 3.814 -4.292 1.00 52.44 93 ILE A N 1
ATOM 778 C CA . ILE A 1 93 ? -44.384 3.131 -3.843 1.00 52.44 93 ILE A CA 1
ATOM 779 C C . ILE A 1 93 ? -45.498 4.176 -3.841 1.00 52.44 93 ILE A C 1
ATOM 781 O O . ILE A 1 93 ? -45.711 4.827 -2.825 1.00 52.44 93 ILE A O 1
ATOM 785 N N . ARG A 1 94 ? -46.158 4.376 -4.984 1.00 45.84 94 ARG A N 1
ATOM 786 C CA . ARG A 1 94 ? -47.480 5.020 -5.136 1.00 45.84 94 ARG A CA 1
ATOM 787 C C . ARG A 1 94 ? -47.996 4.598 -6.516 1.00 45.84 94 ARG A C 1
ATOM 789 O O . ARG A 1 94 ? -47.320 4.898 -7.491 1.00 45.84 94 ARG A O 1
ATOM 796 N N . GLY A 1 95 ? -49.121 3.934 -6.707 1.00 40.12 95 GLY A N 1
ATOM 797 C CA . GLY A 1 95 ? -50.205 3.442 -5.867 1.00 40.12 95 GLY A CA 1
ATOM 798 C C . GLY A 1 95 ? -51.188 2.771 -6.825 1.00 40.12 95 GLY A C 1
ATOM 799 O O . GLY A 1 95 ? -51.153 3.142 -8.022 1.00 40.12 95 GLY A O 1
#

Sequence (95 aa):
MTLVLIQDRNAESCKNYELKRGLEMQKVFMTAKEVQDFLEVSRTTAYQLINEMNQELTKLGYRVQRGKVNRQYFMEKYCYGNEVRKEVKEYKIRG

Radius of gyration: 18.1 Å; chains: 1; bounding box: 60×38×53 Å

Secondary structure (DSSP, 8-state):
---------SSHHHHHHHHTTTTS---SEEEHHHHHHHHT--H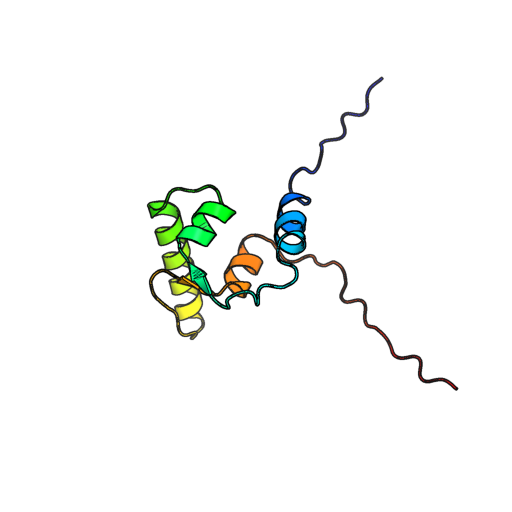HHHHHHHHHHHHHHHHTT----TTEEEHHHHHHHHS---S------------